Protein AF-A0A840WZV8-F1 (afdb_monomer_lite)

Structure (mmCIF, N/CA/C/O backbone):
data_AF-A0A840WZV8-F1
#
_entry.id   AF-A0A840WZV8-F1
#
loop_
_atom_site.group_PDB
_atom_site.id
_atom_site.type_symbol
_atom_site.label_atom_id
_atom_site.label_alt_id
_atom_site.label_comp_id
_atom_site.label_asym_id
_atom_site.label_entity_id
_atom_site.label_seq_id
_atom_site.pdbx_PDB_ins_code
_atom_site.Cartn_x
_atom_site.Cartn_y
_atom_site.Cartn_z
_atom_site.occupancy
_atom_site.B_iso_or_equiv
_atom_site.auth_seq_id
_atom_site.auth_comp_id
_atom_site.auth_asym_id
_atom_site.auth_atom_id
_atom_site.pdbx_PDB_model_num
ATOM 1 N N . MET A 1 1 ? 51.281 -17.292 49.208 1.00 39.31 1 MET A N 1
ATOM 2 C CA . MET A 1 1 ? 50.254 -17.807 48.279 1.00 39.31 1 MET A CA 1
ATOM 3 C C . MET A 1 1 ? 49.113 -16.807 48.289 1.00 39.31 1 MET A C 1
ATOM 5 O O . MET A 1 1 ? 48.343 -16.786 49.236 1.00 39.31 1 MET A O 1
ATOM 9 N N . THR A 1 2 ? 49.088 -15.895 47.325 1.00 37.84 2 THR A N 1
ATOM 10 C CA . THR A 1 2 ? 48.112 -14.801 47.233 1.00 37.84 2 THR A CA 1
ATOM 11 C C . THR A 1 2 ? 47.320 -15.006 45.950 1.00 37.84 2 THR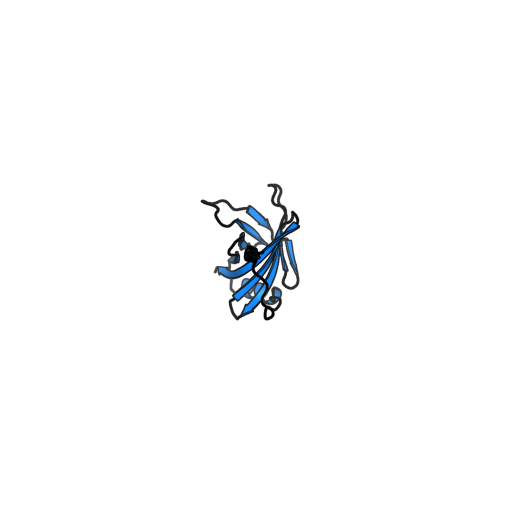 A C 1
ATOM 13 O O . THR A 1 2 ? 47.870 -14.907 44.858 1.00 37.84 2 THR A O 1
ATOM 16 N N . ALA A 1 3 ? 46.052 -15.388 46.093 1.00 38.06 3 ALA A N 1
ATOM 17 C CA . ALA A 1 3 ? 45.143 -15.621 44.981 1.00 38.06 3 ALA A CA 1
ATOM 18 C C . ALA A 1 3 ? 44.574 -14.281 44.495 1.00 38.06 3 ALA A C 1
ATOM 20 O O . ALA A 1 3 ? 43.931 -13.559 45.253 1.00 38.06 3 ALA A O 1
ATOM 21 N N . THR A 1 4 ? 44.833 -13.950 43.234 1.00 43.97 4 THR A N 1
ATOM 22 C CA . THR A 1 4 ? 44.227 -12.826 42.519 1.00 43.97 4 THR A CA 1
ATOM 23 C C . THR A 1 4 ? 42.826 -13.242 42.063 1.00 43.97 4 THR A C 1
ATOM 25 O O . THR A 1 4 ? 42.724 -14.178 41.267 1.00 43.97 4 THR A O 1
ATOM 28 N N . PRO A 1 5 ? 41.732 -12.607 42.517 1.00 47.34 5 PRO A N 1
ATOM 29 C CA . PRO A 1 5 ? 40.440 -12.833 41.893 1.00 47.34 5 PRO A CA 1
ATOM 30 C C . PRO A 1 5 ? 40.408 -12.067 40.567 1.00 47.34 5 PRO A C 1
ATOM 32 O O . PRO A 1 5 ? 40.430 -10.837 40.533 1.00 47.34 5 PRO A O 1
ATOM 35 N N . TYR A 1 6 ? 40.400 -12.816 39.466 1.00 42.47 6 TYR A N 1
ATOM 36 C CA . TYR A 1 6 ? 40.110 -12.291 38.139 1.00 42.47 6 TYR A CA 1
ATOM 37 C C . TYR A 1 6 ? 38.696 -11.698 38.151 1.00 42.47 6 TYR A C 1
ATOM 39 O O . TYR A 1 6 ? 37.724 -12.408 38.409 1.00 42.47 6 TYR A O 1
ATOM 47 N N . LEU A 1 7 ? 38.585 -10.393 37.887 1.00 41.59 7 LEU A N 1
ATOM 48 C CA . LEU A 1 7 ? 37.314 -9.767 37.544 1.00 41.59 7 LEU A CA 1
ATOM 49 C C . LEU A 1 7 ? 36.820 -10.394 36.239 1.00 41.59 7 LEU A C 1
ATOM 51 O O . LEU A 1 7 ? 37.326 -10.093 35.158 1.00 41.59 7 LEU A O 1
ATOM 55 N N . SER A 1 8 ? 35.820 -11.262 36.341 1.00 48.62 8 SER A N 1
ATOM 56 C CA . SER A 1 8 ? 35.027 -11.699 35.202 1.00 48.62 8 SER A CA 1
ATOM 57 C C . SER A 1 8 ? 34.261 -10.486 34.681 1.00 48.62 8 SER A C 1
ATOM 59 O O . SER A 1 8 ? 33.237 -10.099 35.242 1.00 48.62 8 SER A O 1
ATOM 61 N N . VAL A 1 9 ? 34.777 -9.853 33.628 1.00 43.66 9 VAL A N 1
ATOM 62 C CA . VAL A 1 9 ? 34.027 -8.872 32.844 1.00 43.66 9 VAL A CA 1
ATOM 63 C C . VAL A 1 9 ? 32.863 -9.636 32.225 1.00 43.66 9 VAL A C 1
ATOM 65 O O . VAL A 1 9 ? 33.020 -10.317 31.214 1.00 43.66 9 VAL A O 1
ATOM 68 N N . ALA A 1 10 ? 31.701 -9.582 32.877 1.00 44.72 10 ALA A N 1
ATOM 69 C CA . ALA A 1 10 ? 30.447 -9.966 32.262 1.00 44.72 10 ALA A CA 1
ATOM 70 C C . ALA A 1 10 ? 30.254 -9.015 31.081 1.00 44.72 10 ALA A C 1
ATOM 72 O O . ALA A 1 10 ? 29.850 -7.864 31.245 1.00 44.72 10 ALA A O 1
ATOM 73 N N . ALA A 1 11 ? 30.644 -9.481 29.898 1.00 46.62 11 ALA A N 1
ATOM 74 C CA . ALA A 1 11 ? 30.314 -8.846 28.645 1.00 46.62 11 ALA A CA 1
ATOM 75 C C . ALA A 1 11 ? 28.785 -8.799 28.571 1.00 46.62 11 ALA A C 1
ATOM 77 O O . ALA A 1 11 ? 28.130 -9.780 28.225 1.00 46.62 11 ALA A O 1
ATOM 78 N N . LEU A 1 12 ? 28.219 -7.657 28.959 1.00 39.41 12 LEU A N 1
ATOM 79 C CA . LEU A 1 12 ? 26.884 -7.246 28.565 1.00 39.41 12 LEU A CA 1
ATOM 80 C C . LEU A 1 12 ? 26.907 -7.181 27.041 1.00 39.41 12 LEU A C 1
ATOM 82 O O . LEU A 1 12 ? 27.278 -6.171 26.445 1.00 39.41 12 LEU A O 1
ATOM 86 N N . ALA A 1 13 ? 26.564 -8.303 26.415 1.00 40.59 13 ALA A N 1
ATOM 87 C CA . ALA A 1 13 ? 26.178 -8.357 25.024 1.00 40.59 13 ALA A CA 1
ATOM 88 C C . ALA A 1 13 ? 24.891 -7.537 24.900 1.00 40.59 13 ALA A C 1
ATOM 90 O O . ALA A 1 13 ? 23.783 -8.058 24.989 1.00 40.59 13 ALA A O 1
ATOM 91 N N . VAL A 1 14 ? 25.044 -6.222 24.748 1.00 41.84 14 VAL A N 1
ATOM 92 C CA . VAL A 1 14 ? 24.004 -5.358 24.206 1.00 41.84 14 VAL A CA 1
ATOM 93 C C . VAL A 1 14 ? 23.859 -5.795 22.756 1.00 41.84 14 VAL A C 1
ATOM 95 O O . VAL A 1 14 ? 24.541 -5.306 21.858 1.00 41.84 14 VAL A O 1
ATOM 98 N N . THR A 1 15 ? 23.028 -6.806 22.529 1.00 47.38 15 THR A N 1
ATOM 99 C CA . THR A 1 15 ? 22.551 -7.122 21.193 1.00 47.38 15 THR A CA 1
ATOM 100 C C . THR A 1 15 ? 21.798 -5.888 20.724 1.00 47.38 15 THR A C 1
ATOM 102 O O . THR A 1 15 ? 20.722 -5.589 21.243 1.00 47.38 15 THR A O 1
ATOM 105 N N . LEU A 1 16 ? 22.371 -5.151 19.771 1.00 42.69 16 LEU A N 1
ATOM 106 C CA . LEU A 1 16 ? 21.622 -4.221 18.937 1.00 42.69 16 LEU A CA 1
ATOM 107 C C . LEU A 1 16 ? 20.596 -5.044 18.149 1.00 42.69 16 LEU A C 1
ATOM 109 O O . LEU A 1 16 ? 20.806 -5.387 16.988 1.00 42.69 16 LEU A O 1
ATOM 113 N N . ALA A 1 17 ? 19.491 -5.404 18.797 1.00 47.34 17 ALA A N 1
ATOM 114 C CA . ALA A 1 17 ? 18.265 -5.706 18.098 1.00 47.34 17 ALA A CA 1
ATOM 115 C C . ALA A 1 17 ? 17.884 -4.394 17.415 1.00 47.34 17 ALA A C 1
ATOM 117 O O . ALA A 1 17 ? 17.391 -3.471 18.059 1.00 47.34 17 ALA A O 1
ATOM 118 N N . ALA A 1 18 ? 18.209 -4.263 16.129 1.00 46.44 18 ALA A N 1
ATOM 119 C CA . ALA A 1 18 ? 17.581 -3.255 15.294 1.00 46.44 18 ALA A CA 1
ATOM 120 C C . ALA A 1 18 ? 16.074 -3.371 15.555 1.00 46.44 18 ALA A C 1
ATOM 122 O O . ALA A 1 18 ? 15.529 -4.459 15.374 1.00 46.44 18 ALA A O 1
ATOM 123 N N . CYS A 1 19 ? 15.448 -2.315 16.084 1.00 55.41 19 CYS A N 1
ATOM 124 C CA . CYS A 1 19 ? 14.037 -2.297 16.464 1.00 55.41 19 CYS A CA 1
ATOM 125 C C . CYS A 1 19 ? 13.161 -2.527 15.225 1.00 55.41 19 CYS A C 1
ATOM 127 O O . CYS A 1 19 ? 12.645 -1.582 14.634 1.00 55.41 19 CYS A O 1
ATOM 129 N N . ALA A 1 20 ? 13.024 -3.776 14.787 1.00 63.09 20 ALA A N 1
ATOM 130 C CA . ALA A 1 20 ? 11.988 -4.162 13.857 1.00 63.09 20 ALA A CA 1
ATOM 131 C C . ALA A 1 20 ? 10.663 -3.978 14.595 1.00 63.09 20 ALA A C 1
ATOM 133 O O . ALA A 1 20 ? 10.503 -4.474 15.712 1.00 63.09 20 ALA A O 1
ATOM 134 N N . ALA A 1 21 ? 9.742 -3.222 14.001 1.00 79.69 21 ALA A N 1
ATOM 135 C CA . ALA A 1 21 ? 8.426 -3.040 14.582 1.00 79.69 21 ALA A CA 1
ATOM 136 C C . ALA A 1 21 ? 7.744 -4.412 14.722 1.00 79.69 21 ALA A C 1
ATOM 138 O O . ALA A 1 21 ? 7.766 -5.228 13.795 1.00 79.69 21 ALA A O 1
ATOM 139 N N . THR A 1 22 ? 7.147 -4.664 15.883 1.00 86.50 22 THR A N 1
ATOM 140 C CA . THR A 1 22 ? 6.386 -5.887 16.153 1.00 86.50 22 THR A CA 1
ATOM 141 C C . THR A 1 22 ? 4.909 -5.544 16.123 1.00 86.50 22 THR A C 1
ATOM 143 O O . THR A 1 22 ? 4.512 -4.529 16.696 1.00 86.50 22 THR A O 1
ATOM 146 N N . ARG A 1 23 ? 4.102 -6.387 15.468 1.00 90.75 23 ARG A N 1
ATOM 147 C CA . ARG A 1 23 ? 2.650 -6.215 15.461 1.00 90.75 23 ARG A CA 1
ATOM 148 C C . ARG A 1 23 ? 2.143 -6.267 16.908 1.00 90.75 23 ARG A C 1
ATOM 150 O O . ARG A 1 23 ? 2.450 -7.249 17.584 1.00 90.75 23 ARG A O 1
ATOM 157 N N . PRO A 1 24 ? 1.393 -5.260 17.384 1.00 88.94 24 PRO A N 1
ATOM 158 C CA . PRO A 1 24 ? 0.780 -5.314 18.706 1.00 88.94 24 PRO A CA 1
ATOM 159 C C . PRO A 1 24 ? -0.154 -6.520 18.832 1.00 88.94 24 PRO A C 1
ATOM 161 O O . PRO A 1 24 ? -0.869 -6.841 17.885 1.00 88.94 24 PRO A O 1
ATOM 164 N N . ASP A 1 25 ? -0.211 -7.148 20.005 1.00 88.50 25 ASP A N 1
ATOM 165 C CA . ASP A 1 25 ? -1.109 -8.292 20.245 1.00 88.50 25 ASP A CA 1
ATOM 166 C C . ASP A 1 25 ? -2.597 -7.911 20.145 1.00 88.50 25 ASP A C 1
ATOM 168 O O . ASP A 1 25 ? -3.454 -8.761 19.916 1.00 88.50 25 ASP A O 1
ATOM 172 N N . THR A 1 26 ? -2.908 -6.623 20.297 1.00 89.50 26 THR A N 1
ATOM 173 C CA . THR A 1 26 ? -4.252 -6.055 20.133 1.00 89.50 26 THR A CA 1
ATOM 174 C C . THR A 1 26 ? -4.626 -5.791 18.675 1.00 89.50 26 THR A C 1
ATOM 176 O O . THR A 1 26 ? -5.774 -5.451 18.402 1.00 89.50 26 THR A O 1
ATOM 179 N N . ALA A 1 27 ? -3.682 -5.918 17.737 1.00 91.94 27 ALA A N 1
ATOM 180 C CA . ALA A 1 27 ? -3.919 -5.591 16.342 1.00 91.94 27 ALA A CA 1
ATOM 181 C C . ALA A 1 27 ? -4.842 -6.626 15.685 1.00 91.94 27 ALA A C 1
ATOM 183 O O . ALA A 1 27 ? -4.570 -7.829 15.698 1.00 91.94 27 ALA A O 1
ATOM 184 N N . MET A 1 28 ? -5.916 -6.149 15.065 1.00 93.06 28 MET A N 1
ATOM 185 C CA . MET A 1 28 ? -6.892 -6.974 14.356 1.00 93.06 28 MET A CA 1
ATOM 186 C C . MET A 1 28 ? -6.748 -6.777 12.843 1.00 93.06 28 MET A C 1
ATOM 188 O O . MET A 1 28 ? -6.407 -5.673 12.418 1.00 93.06 28 MET A O 1
ATOM 192 N N . PRO A 1 29 ? -6.986 -7.804 12.007 1.00 92.88 29 PRO A N 1
ATOM 193 C CA . PRO A 1 29 ? -7.009 -7.635 10.555 1.00 92.88 29 PRO A CA 1
ATOM 194 C C . PRO A 1 29 ? -7.963 -6.506 10.155 1.00 92.88 29 PRO A C 1
ATOM 196 O O . PRO A 1 29 ? -9.104 -6.474 10.618 1.00 92.88 29 PRO A O 1
ATOM 199 N N . ALA A 1 30 ? -7.495 -5.576 9.322 1.00 90.00 30 ALA A N 1
ATOM 200 C CA . ALA A 1 30 ? -8.340 -4.497 8.831 1.00 90.00 30 ALA A CA 1
ATOM 201 C C . ALA A 1 30 ? -9.434 -5.050 7.903 1.00 90.00 30 ALA A C 1
ATOM 203 O O . ALA A 1 30 ? -9.172 -5.917 7.066 1.00 90.00 30 ALA A O 1
ATOM 204 N N . ASP A 1 31 ? -10.650 -4.520 8.026 1.00 86.62 31 ASP A N 1
ATOM 205 C CA . ASP A 1 31 ? -11.751 -4.817 7.107 1.00 86.62 31 ASP A CA 1
ATOM 206 C C . ASP A 1 31 ? -11.570 -4.001 5.817 1.00 86.62 31 ASP A C 1
ATOM 208 O O . ASP A 1 31 ? -12.110 -2.903 5.658 1.00 86.62 31 ASP A O 1
ATOM 212 N N . MET A 1 32 ? -10.730 -4.508 4.910 1.00 83.00 32 MET A N 1
ATOM 213 C CA . MET A 1 32 ? -10.446 -3.828 3.645 1.00 83.00 32 MET A CA 1
ATOM 214 C C . MET A 1 32 ? -11.671 -3.693 2.737 1.00 83.00 32 MET A C 1
ATOM 216 O O . MET A 1 32 ? -11.791 -2.631 2.129 1.00 83.00 32 MET A O 1
ATOM 220 N N . PRO A 1 33 ? -12.598 -4.669 2.646 1.00 80.75 33 PRO A N 1
ATOM 221 C CA . PRO A 1 33 ? -13.865 -4.460 1.950 1.00 80.75 33 PRO A CA 1
ATOM 222 C C . PRO A 1 33 ? -14.638 -3.245 2.477 1.00 80.75 33 PRO A C 1
ATOM 224 O O . PRO A 1 33 ? -15.060 -2.404 1.685 1.00 80.75 33 PRO A O 1
ATOM 227 N N . ALA A 1 34 ? -14.764 -3.087 3.799 1.00 79.81 34 ALA A N 1
ATOM 228 C CA . ALA A 1 34 ? -15.417 -1.910 4.376 1.00 79.81 34 ALA A CA 1
ATOM 229 C C . ALA A 1 34 ? -14.649 -0.607 4.083 1.00 79.81 34 ALA A C 1
ATOM 231 O O . ALA A 1 34 ? -15.264 0.414 3.770 1.00 79.81 34 ALA A O 1
ATOM 232 N N . LEU A 1 35 ? -13.312 -0.630 4.138 1.00 79.06 35 LEU A N 1
ATOM 233 C CA . LEU A 1 35 ? -12.475 0.527 3.789 1.00 79.06 35 LEU A CA 1
ATOM 234 C C . LEU A 1 35 ? -12.582 0.895 2.303 1.00 79.06 35 LEU A C 1
ATOM 236 O O . LEU A 1 35 ? -12.611 2.078 1.967 1.00 79.06 35 LEU A O 1
ATOM 240 N N . GLN A 1 36 ? -12.678 -0.096 1.418 1.00 80.88 36 GLN A N 1
ATOM 241 C CA . GLN A 1 36 ? -12.877 0.102 -0.014 1.00 80.88 36 GLN A CA 1
ATOM 242 C C . GLN A 1 36 ? -14.250 0.714 -0.298 1.00 80.88 36 GLN A C 1
ATOM 244 O O . GLN A 1 36 ? -14.328 1.692 -1.037 1.00 80.88 36 GLN A O 1
ATOM 249 N N . GLU A 1 37 ? -15.320 0.193 0.304 1.00 81.38 37 GLU A N 1
ATOM 250 C CA . GLU A 1 37 ? -16.668 0.766 0.186 1.00 81.38 37 GLU A CA 1
ATOM 251 C C . GLU A 1 37 ? -16.699 2.215 0.695 1.00 81.38 37 GLU A C 1
ATOM 253 O O . GLU A 1 37 ? -17.227 3.102 0.022 1.00 81.38 37 GLU A O 1
ATOM 258 N N . ALA A 1 38 ? -16.056 2.492 1.835 1.00 79.06 38 ALA A N 1
ATOM 259 C CA . ALA A 1 38 ? -15.923 3.847 2.367 1.00 79.06 38 ALA A CA 1
ATOM 260 C C . ALA A 1 38 ? -15.127 4.771 1.427 1.00 79.06 38 ALA A C 1
ATOM 262 O O . ALA A 1 38 ? -15.511 5.923 1.227 1.00 79.06 38 ALA A O 1
ATOM 263 N N . PHE A 1 39 ? -14.051 4.273 0.812 1.00 81.12 39 PHE A N 1
ATOM 264 C CA . PHE A 1 39 ? -13.250 5.009 -0.169 1.00 81.12 39 PHE A CA 1
ATOM 265 C C . PHE A 1 39 ? -14.018 5.294 -1.469 1.00 81.12 39 PHE A C 1
ATOM 267 O O . PHE A 1 39 ? -13.969 6.400 -2.009 1.00 81.12 39 PHE A O 1
ATOM 274 N N . ILE A 1 40 ? -14.773 4.318 -1.975 1.00 79.69 40 ILE A N 1
ATOM 275 C CA . ILE A 1 40 ? -15.616 4.496 -3.161 1.00 79.69 40 ILE A CA 1
ATOM 276 C C . ILE A 1 40 ? -16.719 5.516 -2.855 1.00 79.69 40 ILE A C 1
ATOM 278 O O . ILE A 1 40 ? -16.891 6.474 -3.622 1.00 79.69 40 ILE A O 1
ATOM 282 N N . GLY A 1 41 ? -17.408 5.344 -1.722 1.00 79.69 41 GLY A N 1
ATOM 283 C CA . GLY A 1 41 ? -18.523 6.173 -1.269 1.00 79.69 41 GLY A CA 1
ATOM 284 C C . GLY A 1 41 ? -18.145 7.605 -0.887 1.00 79.69 41 GLY A C 1
ATOM 285 O O . GLY A 1 41 ? -18.980 8.497 -1.019 1.00 79.69 41 GLY A O 1
ATOM 286 N N . SER A 1 42 ? -16.898 7.864 -0.480 1.00 81.50 42 SER A N 1
ATOM 287 C CA . SER A 1 42 ? -16.429 9.214 -0.131 1.00 81.50 42 SER A CA 1
ATOM 288 C C . SER A 1 42 ? -16.221 10.133 -1.338 1.00 81.50 42 SER A C 1
ATOM 290 O O . SER A 1 42 ? -16.073 11.339 -1.169 1.00 81.50 42 SER A O 1
ATOM 292 N N . GLY A 1 43 ? -16.184 9.585 -2.557 1.00 84.31 43 GLY A N 1
ATOM 293 C CA . GLY A 1 43 ? -15.811 10.344 -3.755 1.00 84.31 43 GLY A CA 1
ATOM 294 C C . GLY A 1 43 ? -14.302 10.588 -3.900 1.00 84.31 43 GLY A C 1
ATOM 295 O O . GLY A 1 43 ? -13.893 11.151 -4.910 1.00 84.31 43 GLY A O 1
ATOM 296 N N . ALA A 1 44 ? -13.482 10.103 -2.958 1.00 87.88 44 ALA A N 1
ATOM 297 C CA . ALA A 1 44 ? -12.032 10.266 -2.965 1.00 87.88 44 ALA A CA 1
ATOM 298 C C . ALA A 1 44 ? -11.369 9.703 -4.231 1.00 87.88 44 ALA A C 1
ATOM 300 O O . ALA A 1 44 ? -11.795 8.682 -4.790 1.00 87.88 44 ALA A O 1
ATOM 301 N N . THR A 1 45 ? -10.314 10.373 -4.688 1.00 90.81 45 THR A N 1
ATOM 302 C CA . THR A 1 45 ? -9.593 10.010 -5.919 1.00 90.81 45 THR A CA 1
ATOM 303 C C . THR A 1 45 ? -8.443 9.044 -5.651 1.00 90.81 45 THR A C 1
ATOM 305 O O . THR A 1 45 ? -8.150 8.199 -6.506 1.00 90.81 45 THR A O 1
ATOM 308 N N . SER A 1 46 ? -7.860 9.100 -4.451 1.00 92.50 46 SER A N 1
ATOM 309 C CA . SER A 1 46 ? -6.806 8.191 -4.001 1.00 92.50 46 SER A CA 1
ATOM 310 C C . SER A 1 46 ? -6.843 7.910 -2.501 1.00 92.50 46 SER A C 1
ATOM 312 O O . SER A 1 46 ? -7.340 8.706 -1.708 1.00 92.50 46 SER A O 1
ATOM 314 N N . ALA A 1 47 ? -6.287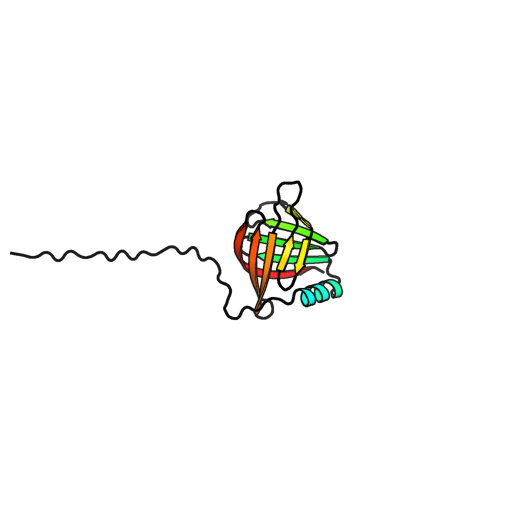 6.768 -2.115 1.00 92.00 47 ALA A N 1
ATOM 315 C CA . ALA A 1 47 ? -5.965 6.428 -0.739 1.00 92.00 47 ALA A CA 1
ATOM 316 C C . ALA A 1 47 ? -4.453 6.229 -0.613 1.00 92.00 47 ALA A C 1
ATOM 318 O O . ALA A 1 47 ? -3.837 5.604 -1.476 1.00 92.00 47 ALA A O 1
ATOM 319 N N . THR A 1 48 ? -3.858 6.731 0.460 1.00 93.12 48 THR A N 1
ATOM 320 C CA . THR A 1 48 ? -2.420 6.664 0.708 1.00 93.12 48 THR A CA 1
ATOM 321 C C . THR A 1 48 ? -2.150 5.883 1.986 1.00 93.12 48 THR A C 1
ATOM 323 O O . THR A 1 48 ? -2.639 6.220 3.061 1.00 93.12 48 THR A O 1
ATOM 326 N N . LEU A 1 49 ? -1.319 4.852 1.878 1.00 93.19 49 LEU A N 1
ATOM 327 C CA . LEU A 1 49 ? -0.748 4.127 3.001 1.00 93.19 49 LEU A CA 1
ATOM 328 C C . LEU A 1 49 ? 0.704 4.569 3.197 1.00 93.19 49 LEU A C 1
ATOM 330 O O . LEU A 1 49 ? 1.598 4.209 2.425 1.00 93.19 49 LEU A O 1
ATOM 334 N N . THR A 1 50 ? 0.951 5.343 4.248 1.00 93.38 50 THR A N 1
ATOM 335 C CA . THR A 1 50 ? 2.295 5.778 4.632 1.00 93.38 50 THR A CA 1
ATOM 336 C C . THR A 1 50 ? 2.878 4.807 5.651 1.00 93.38 50 THR A C 1
ATOM 338 O O . THR A 1 50 ? 2.301 4.579 6.708 1.00 93.38 50 THR A O 1
ATOM 341 N N . THR A 1 51 ? 4.054 4.267 5.352 1.00 91.12 51 THR A N 1
ATOM 342 C CA . THR A 1 51 ? 4.830 3.372 6.219 1.00 91.12 51 THR A CA 1
ATOM 343 C C . THR A 1 51 ? 6.131 4.081 6.590 1.00 91.12 51 THR A C 1
ATOM 345 O O . THR A 1 51 ? 6.822 4.598 5.709 1.00 91.12 51 THR A O 1
ATOM 348 N N . GLY A 1 52 ? 6.471 4.153 7.879 1.00 81.75 52 GLY A N 1
ATOM 349 C CA . GLY A 1 52 ? 7.561 5.020 8.350 1.00 81.75 52 GLY A CA 1
ATOM 350 C C . GLY A 1 52 ? 8.899 4.772 7.638 1.00 81.75 52 GLY A C 1
ATOM 351 O O . GLY A 1 52 ? 9.494 5.673 7.045 1.00 81.75 52 GLY A O 1
ATOM 352 N N . SER A 1 53 ? 9.360 3.525 7.650 1.00 84.94 53 SER A N 1
ATOM 353 C CA . SER A 1 53 ? 10.672 3.118 7.142 1.00 84.94 53 SER A CA 1
ATOM 354 C C . SER A 1 53 ? 10.693 2.696 5.673 1.00 84.94 53 SER A C 1
ATOM 356 O O . SER A 1 53 ? 11.783 2.566 5.114 1.00 84.94 53 SER A O 1
ATOM 358 N N . ARG A 1 54 ? 9.537 2.451 5.038 1.00 89.75 54 ARG A N 1
ATOM 359 C CA . ARG A 1 54 ? 9.494 1.902 3.666 1.00 89.75 54 ARG A CA 1
ATOM 360 C C . ARG A 1 54 ? 9.072 2.913 2.630 1.00 89.75 54 ARG A C 1
ATOM 362 O O . ARG A 1 54 ? 9.678 2.935 1.562 1.00 89.75 54 ARG A O 1
ATOM 369 N N . GLY A 1 55 ? 8.092 3.748 2.938 1.00 93.06 55 GLY A N 1
ATOM 370 C CA . GLY A 1 55 ? 7.643 4.796 2.041 1.00 93.06 55 GLY A CA 1
ATOM 371 C C . GLY A 1 55 ? 6.132 4.891 1.977 1.00 93.06 55 GLY A C 1
ATOM 372 O O . GLY A 1 55 ? 5.423 4.520 2.914 1.00 93.06 55 GLY A O 1
ATOM 373 N N . LYS A 1 56 ? 5.639 5.406 0.859 1.00 94.56 56 LYS A N 1
ATOM 374 C CA . LYS A 1 56 ? 4.221 5.667 0.631 1.00 94.56 56 LYS A CA 1
ATOM 375 C C . LYS A 1 56 ? 3.708 4.806 -0.505 1.00 94.56 56 LYS A C 1
ATOM 377 O O . LYS A 1 56 ? 4.321 4.787 -1.570 1.00 94.56 56 LYS A O 1
ATOM 382 N N . PHE A 1 57 ? 2.597 4.129 -0.266 1.00 95.44 57 PHE A N 1
ATOM 383 C CA . PHE A 1 57 ? 1.836 3.422 -1.282 1.00 95.44 57 PHE A CA 1
ATOM 384 C C . PHE A 1 57 ? 0.561 4.212 -1.545 1.00 95.44 57 PHE A C 1
ATOM 386 O O . PHE A 1 57 ? -0.226 4.411 -0.625 1.00 95.44 57 PHE A O 1
ATOM 393 N N . THR A 1 58 ? 0.366 4.672 -2.772 1.00 95.19 58 THR A N 1
ATOM 394 C CA . THR A 1 58 ? -0.842 5.396 -3.175 1.00 95.19 58 THR A CA 1
ATOM 395 C C . THR A 1 58 ? -1.666 4.498 -4.081 1.00 95.19 58 THR A C 1
ATOM 397 O O . THR A 1 58 ? -1.134 3.912 -5.020 1.00 95.19 58 THR A O 1
ATOM 400 N N . PHE A 1 59 ? -2.961 4.393 -3.813 1.00 93.94 59 PHE A N 1
ATOM 401 C CA . PHE A 1 59 ? -3.920 3.606 -4.577 1.00 93.94 59 PHE A CA 1
ATOM 402 C C . PHE A 1 59 ? -4.959 4.553 -5.163 1.00 93.94 59 PHE A C 1
ATOM 404 O O . PHE A 1 59 ? -5.630 5.277 -4.430 1.00 93.94 59 PHE A O 1
ATOM 411 N N . TYR A 1 60 ? -5.100 4.560 -6.481 1.00 93.50 60 TYR A N 1
ATOM 412 C CA . TYR A 1 60 ? -6.034 5.429 -7.182 1.00 93.50 60 TYR A CA 1
ATOM 413 C C . TYR A 1 60 ? -7.333 4.690 -7.485 1.00 93.50 60 TYR A C 1
ATOM 415 O O . TYR A 1 60 ? -7.350 3.488 -7.753 1.00 93.50 60 TYR A O 1
ATOM 423 N N . ARG A 1 61 ? -8.443 5.431 -7.520 1.00 88.50 61 ARG A N 1
ATOM 424 C CA . ARG A 1 61 ? -9.779 4.892 -7.831 1.00 88.50 61 ARG A CA 1
ATOM 425 C C . ARG A 1 61 ? -9.838 4.142 -9.168 1.00 88.50 61 ARG A C 1
ATOM 427 O O . ARG A 1 61 ? -10.642 3.232 -9.324 1.00 88.50 61 ARG A O 1
ATOM 434 N N . ASN A 1 62 ? -9.005 4.521 -10.134 1.00 89.75 62 ASN A N 1
ATOM 435 C CA . ASN A 1 62 ? -8.935 3.880 -11.449 1.00 89.75 62 ASN A CA 1
ATOM 436 C C . ASN A 1 62 ? -8.132 2.560 -11.465 1.00 89.75 62 ASN A C 1
ATOM 438 O O . ASN A 1 62 ? -7.941 2.002 -12.541 1.00 89.75 62 ASN A O 1
ATOM 442 N N . GLY A 1 63 ? -7.646 2.082 -10.314 1.00 90.25 63 GLY A N 1
ATOM 443 C CA . GLY A 1 63 ? -6.838 0.865 -10.194 1.00 90.25 63 GLY A CA 1
ATOM 444 C C . GLY A 1 63 ? -5.331 1.085 -10.340 1.00 90.25 63 GLY A C 1
ATOM 445 O O . GLY A 1 63 ? -4.557 0.180 -10.020 1.00 90.25 63 GLY A O 1
ATOM 446 N N . ALA A 1 64 ? -4.892 2.282 -10.747 1.00 95.50 64 ALA A N 1
ATOM 447 C CA . ALA A 1 64 ? -3.477 2.622 -10.727 1.00 95.50 64 ALA A CA 1
ATOM 448 C C . ALA A 1 64 ? -2.957 2.662 -9.288 1.00 95.50 64 ALA A C 1
ATOM 450 O O . ALA A 1 64 ? -3.693 2.962 -8.345 1.00 95.50 64 ALA A O 1
ATOM 451 N N . ALA A 1 65 ? -1.672 2.382 -9.119 1.00 96.19 65 ALA A N 1
ATOM 452 C CA . ALA A 1 65 ? -1.017 2.492 -7.832 1.00 96.19 65 ALA A CA 1
ATOM 453 C C . ALA A 1 65 ? 0.414 2.996 -7.990 1.00 96.19 65 ALA A C 1
ATOM 455 O O . ALA A 1 65 ? 1.040 2.844 -9.037 1.00 96.19 65 ALA A O 1
ATOM 456 N N . GLU A 1 66 ? 0.937 3.589 -6.933 1.00 95.81 66 GLU A N 1
ATOM 457 C CA . GLU A 1 66 ? 2.275 4.155 -6.895 1.00 95.81 66 GLU A CA 1
ATOM 458 C C . GLU A 1 66 ? 2.982 3.745 -5.609 1.00 95.81 66 GLU A C 1
ATOM 460 O O . GLU A 1 66 ? 2.374 3.693 -4.541 1.00 95.81 66 GLU A O 1
ATOM 465 N N . PHE A 1 67 ? 4.285 3.494 -5.698 1.00 95.56 67 PHE A N 1
ATOM 466 C CA . PHE A 1 67 ? 5.146 3.351 -4.532 1.00 95.56 67 PHE A CA 1
ATOM 467 C C . PHE A 1 67 ? 6.262 4.395 -4.566 1.00 95.56 67 PHE A C 1
ATOM 469 O O . PHE A 1 67 ? 7.038 4.477 -5.521 1.00 95.56 67 PHE A O 1
ATOM 476 N N . ARG A 1 68 ? 6.372 5.183 -3.496 1.00 95.00 68 ARG A N 1
ATOM 477 C CA . ARG A 1 68 ? 7.467 6.129 -3.266 1.00 95.00 68 ARG A CA 1
ATOM 478 C C . ARG A 1 68 ? 8.284 5.688 -2.051 1.00 95.00 68 ARG A C 1
ATOM 480 O O . ARG A 1 68 ? 7.797 5.854 -0.931 1.00 95.00 68 ARG A O 1
ATOM 487 N N . PRO A 1 69 ? 9.509 5.166 -2.235 1.00 92.75 69 PRO A N 1
ATOM 488 C CA . PRO A 1 69 ? 10.363 4.761 -1.123 1.00 92.75 69 PRO A CA 1
ATOM 489 C C . PRO A 1 69 ? 10.703 5.904 -0.152 1.00 92.75 69 PRO A C 1
ATOM 491 O O . PRO A 1 69 ? 10.835 7.063 -0.549 1.00 92.75 69 PRO A O 1
ATOM 494 N N . THR A 1 70 ? 10.905 5.586 1.128 1.00 91.31 70 THR A N 1
ATOM 495 C CA . THR A 1 70 ? 11.383 6.568 2.116 1.00 91.31 70 THR A CA 1
ATOM 496 C C . THR A 1 70 ? 12.754 7.118 1.712 1.00 91.31 70 THR A C 1
ATOM 498 O O . THR A 1 70 ? 13.645 6.375 1.305 1.00 91.31 70 THR A O 1
ATOM 501 N N . GLY A 1 71 ? 12.945 8.432 1.859 1.00 86.88 71 GLY A N 1
ATOM 502 C CA . GLY A 1 71 ? 14.232 9.092 1.613 1.00 86.88 71 GLY A CA 1
ATOM 503 C C . GLY A 1 71 ? 14.517 9.440 0.149 1.00 86.88 71 GLY A C 1
ATOM 504 O O . GLY A 1 71 ? 15.576 9.990 -0.142 1.00 86.88 71 GLY A O 1
ATOM 505 N N . THR A 1 72 ? 13.589 9.178 -0.774 1.00 86.19 72 THR A N 1
ATOM 506 C CA . THR A 1 72 ? 13.725 9.628 -2.165 1.00 86.19 72 THR A CA 1
ATOM 507 C C . THR A 1 72 ? 13.592 11.144 -2.251 1.00 86.19 72 THR A C 1
ATOM 509 O O . THR A 1 72 ? 12.608 11.713 -1.774 1.00 86.19 72 THR A O 1
ATOM 512 N N . THR A 1 73 ? 14.556 11.802 -2.891 1.00 77.81 73 THR A N 1
ATOM 513 C CA . THR A 1 73 ? 14.480 13.225 -3.227 1.00 77.81 73 THR A CA 1
ATOM 514 C C . THR A 1 73 ? 13.858 13.405 -4.617 1.00 77.81 73 THR A C 1
ATOM 516 O O . THR A 1 73 ? 14.128 12.638 -5.540 1.00 77.81 73 THR A O 1
ATOM 519 N N . GLY A 1 74 ? 13.000 14.416 -4.779 1.00 76.31 74 GLY A N 1
ATOM 520 C CA . GLY A 1 74 ? 12.326 14.705 -6.052 1.00 76.31 74 GLY A CA 1
ATOM 521 C C . GLY A 1 74 ? 11.108 13.817 -6.344 1.00 76.31 74 GLY A C 1
ATOM 522 O O . GLY A 1 74 ? 10.439 13.339 -5.431 1.00 76.31 74 GLY A O 1
ATOM 523 N N . ASN A 1 75 ? 10.809 13.623 -7.632 1.00 82.81 75 ASN A N 1
ATOM 524 C CA . ASN A 1 75 ? 9.591 12.955 -8.115 1.00 82.81 75 ASN A CA 1
ATOM 525 C C . ASN A 1 75 ? 9.782 11.454 -8.390 1.00 82.81 75 ASN A C 1
ATOM 527 O O . ASN A 1 75 ? 9.052 10.893 -9.203 1.00 82.81 75 ASN A O 1
ATOM 531 N N . PHE A 1 76 ? 10.767 10.801 -7.763 1.00 90.69 76 PHE A N 1
ATOM 532 C CA . PHE A 1 76 ? 10.931 9.360 -7.947 1.00 90.69 76 PHE A CA 1
ATOM 533 C C . PHE A 1 76 ? 9.701 8.631 -7.400 1.00 90.69 76 PHE A C 1
ATOM 535 O O . PHE A 1 76 ? 9.349 8.749 -6.222 1.00 90.69 76 PHE A O 1
ATOM 542 N N . VAL A 1 77 ? 9.040 7.896 -8.281 1.00 93.69 77 VAL A N 1
ATOM 543 C CA . VAL A 1 77 ? 7.872 7.086 -7.979 1.00 93.69 77 VAL A CA 1
ATOM 544 C C . VAL A 1 77 ? 7.902 5.866 -8.878 1.00 93.69 77 VAL A C 1
ATOM 546 O O . VAL A 1 77 ? 8.337 5.937 -10.026 1.00 93.69 77 VAL A O 1
ATOM 549 N N . ILE A 1 78 ? 7.469 4.742 -8.333 1.00 95.25 78 ILE A N 1
ATOM 550 C CA . ILE A 1 78 ? 7.329 3.495 -9.065 1.00 95.25 78 ILE A CA 1
ATOM 551 C C . ILE A 1 78 ? 5.849 3.351 -9.394 1.00 95.25 78 ILE A C 1
ATOM 553 O O . ILE A 1 78 ? 5.036 3.145 -8.491 1.00 95.25 78 ILE A O 1
ATOM 557 N N . GLY A 1 79 ? 5.509 3.486 -10.674 1.00 96.25 79 GLY A N 1
ATOM 558 C CA . GLY A 1 79 ? 4.152 3.271 -11.169 1.00 96.25 79 GLY A CA 1
ATOM 559 C C . GLY A 1 79 ? 3.828 1.781 -11.260 1.00 96.25 79 GLY A C 1
ATOM 560 O O . GLY A 1 79 ? 4.614 0.985 -11.770 1.00 96.25 79 GLY A O 1
ATOM 561 N N . THR A 1 80 ? 2.666 1.386 -10.760 1.00 97.06 80 THR A N 1
ATOM 562 C CA . THR A 1 80 ? 2.163 0.011 -10.786 1.00 97.06 80 THR A CA 1
ATOM 563 C C . THR A 1 80 ? 0.626 0.012 -10.832 1.00 97.06 80 THR A C 1
ATOM 565 O O . THR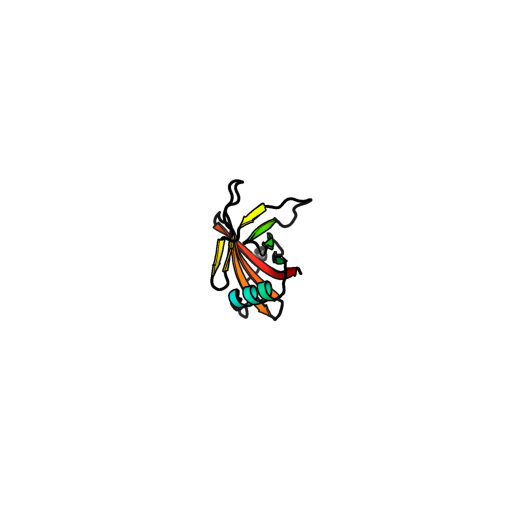 A 1 80 ? -0.006 1.024 -11.144 1.00 97.06 80 THR A O 1
ATOM 568 N N . GLN A 1 81 ? 0.009 -1.139 -10.603 1.00 96.88 81 GLN A N 1
ATOM 569 C CA . GLN A 1 81 ? -1.426 -1.361 -10.569 1.00 96.88 81 GLN A CA 1
ATOM 570 C C . GLN A 1 81 ? -1.783 -2.159 -9.321 1.00 96.88 81 GLN A C 1
ATOM 572 O O . GLN A 1 81 ? -1.009 -3.001 -8.853 1.00 96.88 81 GLN A O 1
ATOM 577 N N . LEU A 1 82 ? -2.983 -1.920 -8.812 1.00 94.44 82 LEU A N 1
ATOM 578 C CA . LEU A 1 82 ? -3.606 -2.785 -7.828 1.00 94.44 82 LEU A CA 1
ATOM 579 C C . LEU A 1 82 ? -3.882 -4.153 -8.473 1.00 94.44 82 LEU A C 1
ATOM 581 O O . LEU A 1 82 ? -4.594 -4.245 -9.469 1.00 94.44 82 LEU A O 1
ATOM 585 N N . ALA A 1 83 ? -3.300 -5.211 -7.916 1.00 94.69 83 ALA A N 1
ATOM 586 C CA . ALA A 1 83 ? -3.465 -6.577 -8.405 1.00 94.69 83 ALA A CA 1
ATOM 587 C C . ALA A 1 83 ? -4.644 -7.285 -7.729 1.00 94.69 83 ALA A C 1
ATOM 589 O O . ALA A 1 83 ? -5.445 -7.931 -8.402 1.00 94.69 83 ALA A O 1
ATOM 590 N N . SER A 1 84 ? -4.753 -7.170 -6.405 1.00 92.56 84 SER A N 1
ATOM 591 C CA . SER A 1 84 ? -5.847 -7.762 -5.635 1.00 92.56 84 SER A CA 1
ATOM 592 C C . SER A 1 84 ? -6.022 -7.080 -4.280 1.00 92.56 84 SER A C 1
ATOM 594 O O . SER A 1 84 ? -5.098 -6.453 -3.751 1.00 92.56 84 SER A O 1
ATOM 596 N N . ILE A 1 85 ? -7.227 -7.220 -3.726 1.00 91.31 85 ILE A N 1
ATOM 597 C CA . ILE A 1 85 ? -7.552 -6.926 -2.330 1.00 91.31 85 ILE A CA 1
ATOM 598 C C . ILE A 1 85 ? -8.280 -8.159 -1.798 1.00 91.31 85 ILE A C 1
ATOM 600 O O . ILE A 1 85 ? -9.364 -8.491 -2.276 1.00 91.31 85 ILE A O 1
ATOM 604 N N . GLU A 1 86 ? -7.675 -8.858 -0.843 1.00 89.81 86 GLU A N 1
ATOM 605 C CA . GLU A 1 86 ? -8.209 -10.097 -0.274 1.00 89.81 86 GLU A CA 1
ATOM 606 C C . GLU A 1 86 ? -8.066 -10.070 1.247 1.00 89.81 86 GLU A C 1
ATOM 608 O O . GLU A 1 86 ? -6.963 -9.950 1.775 1.00 89.81 86 GLU A O 1
ATOM 613 N N . GLY A 1 87 ? -9.183 -10.177 1.973 1.00 91.88 87 GLY A N 1
ATOM 614 C CA . GLY A 1 87 ? -9.167 -10.078 3.433 1.00 91.88 87 GLY A CA 1
ATOM 615 C C . GLY A 1 87 ? -8.591 -8.737 3.889 1.00 91.88 87 GLY A C 1
ATOM 616 O O . GLY A 1 87 ? -9.162 -7.695 3.585 1.00 91.88 87 GLY A O 1
ATOM 617 N N . ASN A 1 88 ? -7.464 -8.768 4.602 1.00 94.38 88 ASN A N 1
ATOM 618 C CA . ASN A 1 88 ? -6.743 -7.575 5.043 1.00 94.38 88 ASN A CA 1
ATOM 619 C C . ASN A 1 88 ? -5.491 -7.263 4.199 1.00 94.38 88 ASN A C 1
ATOM 621 O O . ASN A 1 88 ? -4.677 -6.427 4.594 1.00 94.38 88 ASN A O 1
ATOM 625 N N . THR A 1 89 ? -5.325 -7.944 3.066 1.00 94.25 89 THR A N 1
ATOM 626 C CA . THR A 1 89 ? -4.137 -7.874 2.217 1.00 94.25 89 THR A CA 1
ATOM 627 C C . THR A 1 89 ? -4.417 -7.077 0.949 1.00 94.25 89 THR A C 1
ATOM 629 O O . THR A 1 89 ? -5.392 -7.330 0.241 1.00 94.25 89 THR A O 1
ATOM 632 N N . VAL A 1 90 ? -3.517 -6.154 0.616 1.00 94.06 90 VAL A N 1
ATOM 633 C CA . VAL A 1 90 ? -3.499 -5.412 -0.650 1.00 94.06 90 VAL A CA 1
ATOM 634 C C . VAL A 1 90 ? -2.256 -5.797 -1.435 1.00 94.06 90 VAL A C 1
ATOM 636 O O . VAL A 1 90 ? -1.146 -5.674 -0.917 1.00 94.06 90 VAL A O 1
ATOM 639 N N . CYS A 1 91 ? -2.415 -6.225 -2.686 1.00 95.88 91 CYS A N 1
ATOM 640 C CA . CYS A 1 91 ? -1.296 -6.576 -3.556 1.00 95.88 91 CYS A CA 1
ATOM 641 C C . CYS A 1 91 ? -1.176 -5.633 -4.756 1.00 95.88 91 CYS A C 1
ATOM 643 O O . CYS A 1 91 ? -2.160 -5.240 -5.377 1.00 95.88 91 CYS A O 1
ATOM 645 N N . LEU A 1 92 ? 0.066 -5.315 -5.102 1.00 96.81 92 LEU A N 1
ATOM 646 C CA . LEU A 1 92 ? 0.493 -4.500 -6.228 1.00 96.81 92 LEU A CA 1
ATOM 647 C C . LEU A 1 92 ? 1.198 -5.379 -7.256 1.00 96.81 92 LEU A C 1
ATOM 649 O O . LEU A 1 92 ? 2.050 -6.200 -6.900 1.00 96.81 92 LEU A O 1
ATOM 653 N N . ALA A 1 93 ? 0.870 -5.174 -8.527 1.00 97.19 93 ALA A N 1
ATOM 654 C CA . ALA A 1 93 ? 1.438 -5.929 -9.632 1.00 97.19 93 ALA A CA 1
ATOM 655 C C . ALA A 1 93 ? 2.940 -5.623 -9.828 1.00 97.19 93 ALA A C 1
ATOM 657 O O . ALA A 1 93 ? 3.409 -4.531 -9.487 1.00 97.19 93 ALA A O 1
ATOM 658 N N . PRO A 1 94 ? 3.723 -6.554 -10.395 1.00 96.50 94 PRO A N 1
ATOM 659 C CA . PRO A 1 94 ? 4.998 -6.199 -11.009 1.00 96.50 94 PRO A CA 1
ATOM 660 C C . PRO A 1 94 ? 4.784 -5.276 -12.221 1.00 96.50 94 PRO A C 1
ATOM 662 O O . PRO A 1 94 ? 3.670 -5.160 -12.734 1.00 96.50 94 PRO A O 1
ATOM 665 N N . ASN A 1 95 ? 5.850 -4.631 -12.690 1.00 94.38 95 ASN A N 1
ATOM 666 C CA . ASN A 1 95 ? 5.836 -3.853 -13.931 1.00 94.38 95 ASN A CA 1
ATOM 667 C C . ASN A 1 95 ? 7.044 -4.196 -14.823 1.00 94.38 95 ASN A C 1
ATOM 669 O O . ASN A 1 95 ? 7.994 -4.849 -14.385 1.00 94.38 95 ASN A O 1
ATOM 673 N N . ASP A 1 96 ? 7.022 -3.716 -16.067 1.00 92.38 96 ASP A N 1
ATOM 674 C CA . ASP A 1 96 ? 8.085 -3.965 -17.052 1.00 92.38 96 ASP A CA 1
ATOM 675 C C . ASP A 1 96 ? 9.369 -3.143 -16.800 1.00 92.38 96 ASP A C 1
ATOM 677 O O . ASP A 1 96 ? 10.376 -3.320 -17.482 1.00 92.38 96 ASP A O 1
ATOM 681 N N . GLU A 1 97 ? 9.364 -2.264 -15.794 1.00 91.94 97 GLU A N 1
ATOM 682 C CA . GLU A 1 97 ? 10.485 -1.396 -15.404 1.00 91.94 97 GLU A CA 1
ATOM 683 C C . GLU A 1 97 ? 11.315 -1.986 -14.246 1.00 91.94 97 GLU A C 1
ATOM 685 O O . GLU A 1 97 ? 12.183 -1.321 -13.678 1.00 91.94 97 GLU A O 1
ATOM 690 N N . GLY A 1 98 ? 11.066 -3.250 -13.889 1.00 91.12 98 GLY A N 1
ATOM 691 C CA . GLY A 1 98 ? 11.825 -3.987 -12.875 1.00 91.12 98 GLY A CA 1
ATOM 692 C C . GLY A 1 98 ? 11.233 -3.941 -11.465 1.00 91.12 98 GLY A C 1
ATOM 693 O O . GLY A 1 98 ? 11.830 -4.491 -10.535 1.00 91.12 98 GLY A O 1
ATOM 694 N N . TRP A 1 99 ? 10.054 -3.342 -11.275 1.00 94.25 99 TRP A N 1
ATOM 695 C CA . TRP A 1 99 ? 9.294 -3.504 -10.038 1.00 94.25 99 TRP A CA 1
ATOM 696 C C . TRP A 1 99 ? 8.731 -4.921 -9.948 1.00 94.25 99 TRP A C 1
ATOM 698 O O . TRP A 1 99 ? 8.085 -5.414 -10.869 1.00 94.25 99 TRP A O 1
ATOM 708 N N . THR A 1 100 ? 8.936 -5.575 -8.807 1.00 95.31 100 THR A N 1
ATOM 709 C CA . THR A 1 100 ? 8.542 -6.982 -8.617 1.00 95.31 100 THR A CA 1
ATOM 710 C C . THR A 1 100 ? 7.168 -7.153 -7.967 1.00 95.31 100 THR A C 1
ATOM 712 O O . THR A 1 100 ? 6.725 -8.281 -7.773 1.00 95.31 100 THR A O 1
ATOM 715 N N . GLY A 1 101 ? 6.470 -6.060 -7.653 1.00 95.75 101 GLY A N 1
ATOM 716 C CA . GLY A 1 101 ? 5.224 -6.096 -6.891 1.00 95.75 101 GLY A CA 1
ATOM 717 C C . GLY A 1 101 ? 5.447 -5.993 -5.383 1.00 95.75 101 GLY A C 1
ATOM 718 O O . GLY A 1 101 ? 6.576 -6.015 -4.880 1.00 95.75 101 GLY A O 1
ATOM 719 N N . ALA A 1 102 ? 4.347 -5.883 -4.647 1.00 96.75 102 ALA A N 1
ATOM 720 C CA . ALA A 1 102 ? 4.333 -5.946 -3.189 1.00 96.75 102 ALA A CA 1
ATOM 721 C C . ALA A 1 102 ? 2.968 -6.429 -2.703 1.00 96.75 102 ALA A C 1
ATOM 723 O O . ALA A 1 102 ? 1.966 -6.092 -3.314 1.00 96.75 102 ALA A O 1
ATOM 724 N N . CYS A 1 103 ? 2.917 -7.157 -1.596 1.00 96.56 103 CYS A N 1
ATOM 725 C CA . CYS A 1 103 ? 1.678 -7.401 -0.860 1.00 96.56 103 CYS A CA 1
ATOM 726 C C . CYS A 1 103 ? 1.811 -6.838 0.550 1.00 96.56 103 CYS A C 1
ATOM 728 O O . CYS A 1 103 ? 2.901 -6.891 1.127 1.00 96.56 103 CYS A O 1
ATOM 730 N N . ILE A 1 104 ? 0.728 -6.275 1.073 1.00 96.19 104 ILE A N 1
ATOM 731 C CA . ILE A 1 104 ? 0.694 -5.554 2.342 1.00 96.19 104 ILE A CA 1
ATOM 732 C C . ILE A 1 104 ? -0.525 -6.014 3.131 1.00 96.19 104 ILE A C 1
ATOM 734 O O . ILE A 1 104 ? -1.655 -5.754 2.728 1.00 96.19 104 ILE A O 1
ATOM 738 N N . ASP A 1 105 ? -0.280 -6.670 4.254 1.00 95.62 105 ASP A N 1
ATOM 739 C CA . ASP A 1 105 ? -1.270 -7.020 5.260 1.00 95.62 105 ASP A CA 1
ATOM 740 C C . ASP A 1 105 ? -1.448 -5.833 6.209 1.00 95.62 105 ASP A C 1
ATOM 742 O O . ASP A 1 105 ? -0.495 -5.384 6.855 1.00 95.62 105 ASP A O 1
ATOM 746 N N . ILE A 1 106 ? -2.672 -5.322 6.300 1.00 94.19 106 ILE A N 1
ATOM 747 C CA . ILE A 1 106 ? -3.016 -4.147 7.100 1.00 94.19 106 ILE A CA 1
ATOM 748 C C . ILE A 1 106 ? -3.772 -4.606 8.345 1.00 94.19 106 ILE A C 1
ATOM 750 O O . ILE A 1 106 ? -4.705 -5.407 8.275 1.00 94.19 106 ILE A O 1
ATOM 754 N N . TYR A 1 107 ? -3.371 -4.101 9.504 1.00 94.44 107 TYR A N 1
ATOM 755 C CA . TYR A 1 107 ? -3.991 -4.394 10.788 1.00 94.44 107 TYR A CA 1
ATOM 756 C C . TYR A 1 107 ? -4.406 -3.093 11.462 1.00 94.44 107 TYR A C 1
ATOM 758 O O . TYR A 1 107 ? -3.624 -2.149 11.522 1.00 94.44 107 TYR A O 1
ATOM 766 N N . THR A 1 108 ? -5.615 -3.042 12.001 1.00 92.31 108 THR A N 1
ATOM 767 C CA . THR A 1 108 ? -6.069 -1.948 12.860 1.00 92.31 108 THR A CA 1
ATOM 768 C C . THR A 1 108 ? -5.582 -2.204 14.282 1.00 92.31 108 THR A C 1
ATOM 770 O O . THR A 1 108 ? -5.795 -3.288 14.821 1.00 92.31 108 THR A O 1
ATOM 773 N N . VAL A 1 109 ? -4.931 -1.217 14.895 1.00 88.56 109 VAL A N 1
ATOM 774 C CA . VAL A 1 109 ? -4.461 -1.300 16.292 1.00 88.56 109 VAL A CA 1
ATOM 775 C C . VAL A 1 109 ? -5.424 -0.558 17.215 1.00 88.56 109 VAL A C 1
ATOM 777 O O . VAL A 1 109 ? -5.914 -1.109 18.193 1.00 88.56 109 VAL A O 1
ATOM 780 N N . GLU A 1 110 ? -5.729 0.685 16.858 1.00 83.88 110 GLU A N 1
ATOM 781 C CA . GLU A 1 110 ? -6.679 1.578 17.521 1.00 83.88 110 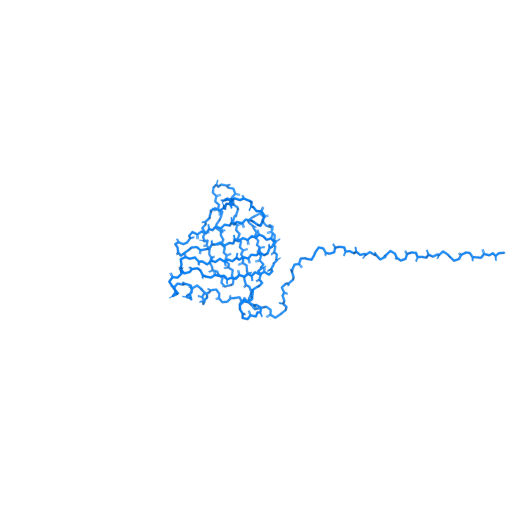GLU A CA 1
ATOM 782 C C . GLU A 1 110 ? -7.400 2.390 16.431 1.00 83.88 110 GLU A C 1
ATOM 784 O O . GLU A 1 110 ? -6.934 2.411 15.286 1.00 83.88 110 GLU A O 1
ATOM 789 N N . PRO A 1 111 ? -8.524 3.069 16.725 1.00 78.38 111 PRO A N 1
ATOM 790 C CA . PRO A 1 111 ? -9.187 3.920 15.741 1.00 78.38 111 PRO A CA 1
ATOM 791 C C . PRO A 1 111 ? -8.213 4.935 15.120 1.00 78.38 111 PRO A C 1
ATOM 793 O O . PRO A 1 111 ? -7.663 5.786 15.812 1.00 78.38 111 PRO A O 1
ATOM 796 N N . GLY A 1 112 ? -7.992 4.831 13.806 1.00 74.38 112 GLY A N 1
ATOM 797 C CA . GLY A 1 112 ? -7.072 5.703 13.065 1.00 74.38 112 GLY A CA 1
ATOM 798 C C . GLY A 1 112 ? -5.589 5.311 13.122 1.00 74.38 112 GLY A C 1
ATOM 799 O O . GLY A 1 112 ? -4.770 6.015 12.536 1.00 74.38 112 GLY A O 1
ATOM 800 N N . SER A 1 113 ? -5.232 4.200 13.774 1.00 84.50 113 SER A N 1
ATOM 801 C CA . SER A 1 113 ? -3.861 3.682 13.842 1.00 84.50 113 SER A CA 1
ATOM 802 C C . SER A 1 113 ? -3.764 2.288 13.232 1.00 84.50 113 SER A C 1
ATOM 804 O O . SER A 1 113 ? -4.567 1.401 13.545 1.00 84.50 113 SER A O 1
ATOM 806 N N . TYR A 1 114 ? -2.752 2.087 12.387 1.00 91.94 114 TYR A N 1
ATOM 807 C CA . TYR A 1 114 ? -2.555 0.838 11.667 1.00 91.94 114 TYR A CA 1
ATOM 808 C C . TYR A 1 114 ? -1.144 0.285 11.855 1.00 91.94 114 TYR A C 1
ATOM 810 O O . TYR A 1 114 ? -0.162 1.007 12.033 1.00 91.94 114 TYR A O 1
ATOM 818 N N . PHE A 1 115 ? -1.050 -1.035 11.773 1.00 94.25 115 PHE A N 1
ATOM 819 C CA . PHE A 1 115 ? 0.195 -1.769 11.657 1.00 94.25 115 PHE A CA 1
ATOM 820 C C . PHE A 1 115 ? 0.205 -2.506 10.324 1.00 94.25 115 PHE A C 1
ATOM 822 O O . PHE A 1 115 ? -0.797 -3.105 9.940 1.00 94.25 115 PHE A O 1
ATOM 829 N N . CYS A 1 116 ? 1.331 -2.477 9.626 1.00 95.12 116 CYS A N 1
ATOM 830 C CA . CYS A 1 116 ? 1.466 -3.062 8.306 1.00 95.12 116 CYS A CA 1
ATOM 831 C C . CYS A 1 116 ? 2.592 -4.086 8.294 1.00 95.12 116 CYS A C 1
ATOM 833 O O . CYS A 1 116 ? 3.716 -3.811 8.721 1.00 95.12 116 CYS A O 1
ATOM 835 N N . GLU A 1 117 ? 2.298 -5.257 7.751 1.00 95.56 117 GLU A N 1
ATOM 836 C CA . GLU A 1 117 ? 3.294 -6.254 7.383 1.00 95.56 117 GLU A CA 1
ATOM 837 C C . GLU A 1 117 ? 3.299 -6.341 5.868 1.00 95.56 117 GLU A C 1
ATOM 839 O O . GLU A 1 117 ? 2.249 -6.470 5.255 1.00 95.56 117 GLU A O 1
ATOM 844 N N . GLY A 1 118 ? 4.459 -6.240 5.237 1.00 94.69 118 GLY A N 1
ATOM 845 C CA . GLY A 1 118 ? 4.514 -6.322 3.789 1.00 94.69 118 GLY A CA 1
ATOM 846 C C . GLY A 1 118 ? 5.651 -7.175 3.286 1.00 94.69 118 GLY A C 1
ATOM 847 O O . GLY A 1 118 ? 6.638 -7.445 3.972 1.00 94.69 118 GLY A O 1
ATOM 848 N N . ARG A 1 119 ? 5.489 -7.604 2.042 1.00 95.81 119 ARG A N 1
ATOM 849 C CA . ARG A 1 119 ? 6.438 -8.426 1.311 1.00 95.81 119 ARG A CA 1
ATOM 850 C C . ARG A 1 119 ? 6.564 -7.887 -0.100 1.00 95.81 119 ARG A C 1
ATOM 852 O O . ARG A 1 119 ? 5.591 -7.884 -0.849 1.00 95.81 119 ARG A O 1
ATOM 859 N N . PHE A 1 120 ? 7.760 -7.452 -0.468 1.00 94.50 120 PHE A N 1
ATOM 860 C CA . PHE A 1 120 ? 8.076 -7.123 -1.856 1.00 94.50 120 PHE A CA 1
ATOM 861 C C . PHE A 1 120 ? 8.183 -8.405 -2.696 1.00 94.50 120 PHE A C 1
ATOM 863 O O . PHE A 1 120 ? 8.447 -9.485 -2.163 1.00 94.50 120 PHE A O 1
ATOM 870 N N . GLY A 1 121 ? 8.005 -8.304 -4.013 1.00 89.44 121 GLY A N 1
ATOM 871 C CA . GLY A 1 121 ? 8.034 -9.453 -4.925 1.00 89.44 121 GLY A CA 1
ATOM 872 C C . GLY A 1 121 ? 9.358 -10.220 -4.950 1.00 89.44 121 GLY A C 1
ATOM 873 O O . GLY A 1 121 ? 9.388 -11.394 -5.302 1.00 89.44 121 GLY A O 1
ATOM 874 N N . ASN A 1 122 ? 10.446 -9.608 -4.479 1.00 88.81 122 ASN A N 1
ATOM 875 C CA . ASN A 1 122 ? 11.732 -10.268 -4.228 1.00 88.81 122 ASN A CA 1
ATOM 876 C C . ASN A 1 122 ? 11.797 -11.026 -2.880 1.00 88.81 122 ASN A C 1
ATOM 878 O O . ASN A 1 122 ? 12.886 -11.345 -2.407 1.00 88.81 122 ASN A O 1
ATOM 882 N N . ALA A 1 123 ? 10.649 -11.275 -2.245 1.00 89.50 123 ALA A N 1
ATOM 883 C CA . ALA A 1 123 ? 10.491 -11.905 -0.934 1.00 89.50 123 ALA A CA 1
ATOM 884 C C . ALA A 1 123 ? 11.085 -11.130 0.260 1.00 89.50 123 ALA A C 1
ATOM 886 O O . ALA A 1 123 ? 11.140 -11.667 1.369 1.00 89.50 123 ALA A O 1
ATOM 887 N N . ALA A 1 124 ? 11.486 -9.867 0.083 1.00 90.44 124 ALA A N 1
ATOM 888 C CA . ALA A 1 124 ? 11.902 -9.026 1.199 1.00 90.44 124 ALA A CA 1
ATOM 889 C C . ALA A 1 124 ? 10.688 -8.654 2.061 1.00 90.44 124 ALA A C 1
ATOM 891 O O . ALA A 1 124 ? 9.785 -7.945 1.610 1.00 90.44 124 ALA A O 1
ATOM 892 N N . ASN A 1 125 ? 10.689 -9.130 3.307 1.00 93.69 125 ASN A N 1
ATOM 893 C CA . ASN A 1 125 ? 9.635 -8.859 4.279 1.00 93.69 125 ASN A CA 1
ATOM 894 C C . ASN A 1 125 ? 9.960 -7.607 5.096 1.00 93.69 125 ASN A C 1
ATOM 896 O O . ASN A 1 125 ? 11.120 -7.329 5.412 1.00 93.69 125 ASN A O 1
ATOM 900 N N . TRP A 1 126 ? 8.926 -6.880 5.487 1.00 92.88 126 TRP A N 1
ATOM 901 C CA . TRP A 1 126 ? 9.019 -5.716 6.349 1.00 92.88 126 TRP A CA 1
ATOM 902 C C . TRP A 1 126 ? 7.793 -5.616 7.249 1.00 92.88 126 TRP A C 1
ATOM 904 O O . TRP A 1 126 ? 6.744 -6.192 6.973 1.00 92.88 126 TRP A O 1
ATOM 914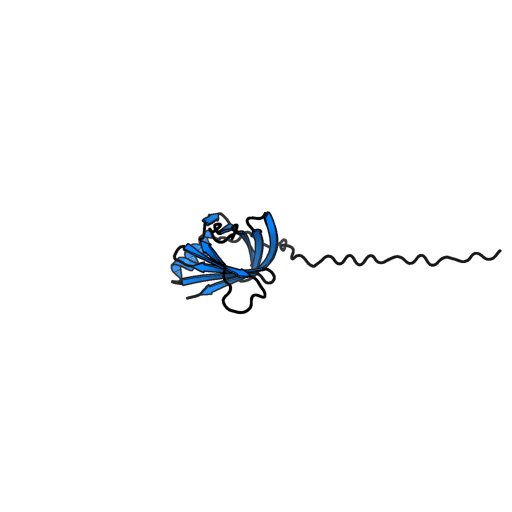 N N . LYS A 1 127 ? 7.954 -4.887 8.350 1.00 94.12 127 LYS A N 1
ATOM 915 C CA . LYS A 1 127 ? 6.898 -4.601 9.315 1.00 94.12 127 LYS A CA 1
ATOM 916 C C . LYS A 1 127 ? 7.071 -3.181 9.820 1.00 94.12 127 LYS A C 1
ATOM 918 O O . LYS A 1 127 ? 8.212 -2.775 10.064 1.00 94.12 127 LYS A O 1
ATOM 923 N N . ASP A 1 128 ? 5.981 -2.438 9.935 1.00 93.06 128 ASP A N 1
ATOM 924 C CA . ASP A 1 128 ? 6.015 -1.059 10.408 1.00 93.06 128 ASP A CA 1
ATOM 925 C C . ASP A 1 128 ? 4.656 -0.582 10.919 1.00 93.06 128 ASP A C 1
ATOM 927 O O . ASP A 1 128 ? 3.611 -1.094 10.518 1.00 93.06 128 ASP A O 1
ATOM 931 N N . ASN A 1 129 ? 4.674 0.464 11.739 1.00 92.12 129 ASN A N 1
ATOM 932 C CA . ASN A 1 129 ? 3.476 1.267 11.937 1.00 92.12 129 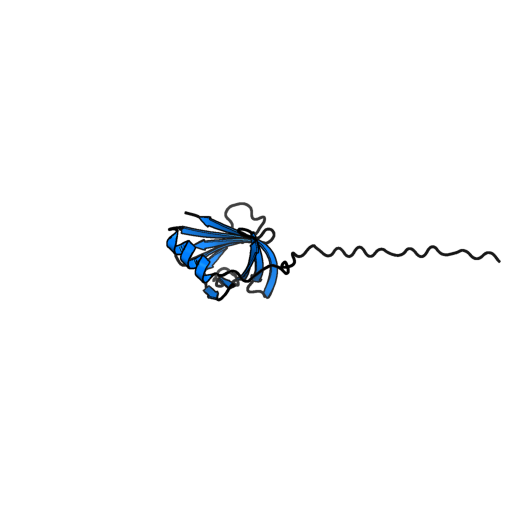ASN A CA 1
ATOM 933 C C . ASN A 1 129 ? 3.157 2.002 10.632 1.00 92.12 129 ASN A C 1
ATOM 935 O O . ASN A 1 129 ? 4.055 2.448 9.904 1.00 92.12 129 ASN A O 1
ATOM 939 N N . CYS A 1 130 ? 1.872 2.136 10.340 1.00 91.31 130 CYS A N 1
ATOM 940 C CA . CYS A 1 130 ? 1.410 2.781 9.130 1.00 91.31 130 CYS A CA 1
ATOM 941 C C . CYS A 1 130 ? 0.201 3.676 9.389 1.00 91.31 130 CYS A C 1
ATOM 943 O O . CYS A 1 130 ? -0.550 3.512 10.351 1.00 91.31 130 CYS A O 1
ATOM 945 N N . VAL A 1 131 ? 0.044 4.661 8.515 1.00 90.88 131 VAL A N 1
ATOM 946 C CA . VAL A 1 131 ? -1.068 5.608 8.523 1.00 90.88 131 VAL A CA 1
ATOM 947 C C . VAL A 1 131 ? -1.800 5.461 7.203 1.00 90.88 131 VAL A C 1
ATOM 949 O O . VAL A 1 131 ? -1.163 5.393 6.151 1.00 90.88 131 VAL A O 1
ATOM 952 N N . PHE A 1 132 ? -3.125 5.391 7.275 1.00 88.12 132 PHE A N 1
ATOM 953 C CA . PHE A 1 132 ? -3.996 5.313 6.112 1.00 88.12 132 PHE A CA 1
ATOM 954 C C . PHE A 1 132 ? -4.769 6.624 5.975 1.00 88.12 132 PHE A C 1
ATOM 956 O O . PHE A 1 132 ? -5.494 7.018 6.890 1.00 88.12 132 PHE A O 1
ATOM 963 N N . GLU A 1 133 ? -4.598 7.293 4.842 1.00 88.56 133 GLU A N 1
ATOM 964 C CA . GLU A 1 133 ? -5.193 8.589 4.517 1.00 88.56 133 GLU A CA 1
ATOM 965 C C . GLU A 1 133 ? -6.014 8.448 3.231 1.00 88.56 133 GLU A C 1
ATOM 967 O O . GLU A 1 133 ? -5.642 7.704 2.327 1.00 88.56 133 GLU A O 1
ATOM 972 N N . VAL A 1 134 ? -7.145 9.144 3.141 1.00 86.12 134 VAL A N 1
ATOM 973 C CA . VAL A 1 134 ? -7.989 9.177 1.939 1.00 86.12 134 VAL A CA 1
ATOM 974 C C . VAL A 1 134 ? -8.073 10.610 1.438 1.00 86.12 134 VAL A C 1
ATOM 976 O O . VAL A 1 134 ? -8.505 11.497 2.172 1.00 86.12 134 VAL A O 1
ATOM 979 N N . ASP A 1 135 ? -7.658 10.816 0.191 1.00 79.88 135 ASP A N 1
ATOM 980 C CA . ASP A 1 135 ? -7.566 12.127 -0.444 1.00 79.88 135 ASP A CA 1
ATOM 981 C C . ASP A 1 135 ? -8.787 12.369 -1.348 1.00 79.88 135 ASP A C 1
ATOM 983 O O . ASP A 1 135 ? -9.031 11.643 -2.323 1.00 79.88 135 ASP A O 1
ATOM 987 N N . GLY A 1 136 ? -9.565 13.389 -0.970 1.00 57.03 136 GLY A N 1
ATOM 988 C CA . GLY A 1 136 ? -10.791 13.864 -1.622 1.00 57.03 136 GLY A CA 1
ATOM 989 C C . GLY A 1 136 ? -10.542 14.778 -2.809 1.00 57.03 136 GLY A C 1
ATOM 990 O O . GLY A 1 136 ? -9.728 15.714 -2.660 1.00 57.03 136 GLY A O 1
#

pLDDT: mean 83.35, std 17.15, range [37.84, 97.19]

Sequence (136 aa):
MTATPYLSVAALAVTLAACAATRPDTAMPADMPALQEAFIGSGATSATLTTGSRGKFTFYRNGAAEFRPTGTTGNFVIGTQLASIEGNTVCLAPNDEGWTGACIDIYTVEPGSYFCEGRFGNAANWKDNCVFEVDG

Radius of gyration: 20.91 Å; chains: 1; bounding box: 69×32×65 Å

Foldseek 3Di:
DDDDDDPPPPPPPPPPPVCADDDDPQWAFDAVVVVVVVLVVVVFQWKWKAFPQFAIWIAGPVQKIWGDGPPDDDDDIDIWGFPDDDRQKTKTPADPVPFQIKIKTWIDRDVQWIKIWMAGNVRDIGIGTIGMDTHD

Secondary structure (DSSP, 8-state):
------------------------TT-EE--HHHHHHHHHHTT-SEEEEEETTTEEEEEETTSEEEEEETT--SS--EEEEEEEEETTEEEE---TTS---EEEEEEEEETTEEEEEEEETT--EEEEEEEEEEE-

Organism: NCBI:txid2028108